Protein 2G6B (pdb70)

Radius of gyration: 14.69 Å; Cα contacts (8 Å, |Δi|>4): 335; chains: 1; bounding box: 36×33×40 Å

CATH classification: 3.40.50.300

B-factor: mean 24.65, std 8.51, range [2.0, 56.06]

Sequence (162 aa):
DFYDVAFKVMLVGDSGVGKTCLLVRFKDGAFLAGTFISTVGGIDFRRNKVLLDDVDGVKVKLQMWDTAGQAYYRDAHALLLLYDVTNKASFDNIQAWLTEIHEYAQHDVALMLLGNKVDSAHERVVKREDGEKLAKEYGLPFMETSAKTGLNVDLAFTAIAKELKR

Foldseek 3Di:
DDFDEEFEEEEEFAWPQQQPLLVCCQVVVAGDPDDRDFDDAKDWDWDWDQAPNGIYIYTYIYGGRPLVQQRGQEYEYEAEQQDVVRVVCRVVVVVVSCVRHPVNHAYAYEHEPPDDPHDGPHDVVNQVVVCVVVVHHYDYYYSHVGRCSNVRVNVNRNVSVD

Nearest PDB structures (foldseek):
  2g6b-assembly1_A  TM=1.006E+00  e=1.119E-34  Homo sapiens
  4ojk-assembly3_B  TM=9.437E-01  e=6.217E-18  Homo sapiens
  5euq-assembly1_B  TM=9.506E-01  e=1.789E-17  Homo sapiens
  5c4g-assembly1_B  TM=9.411E-01  e=1.682E-17  Homo sapiens
  4lwz-assembly2_C  TM=9.492E-01  e=3.774E-17  Homo sapiens

InterPro domains:
  IPR001806 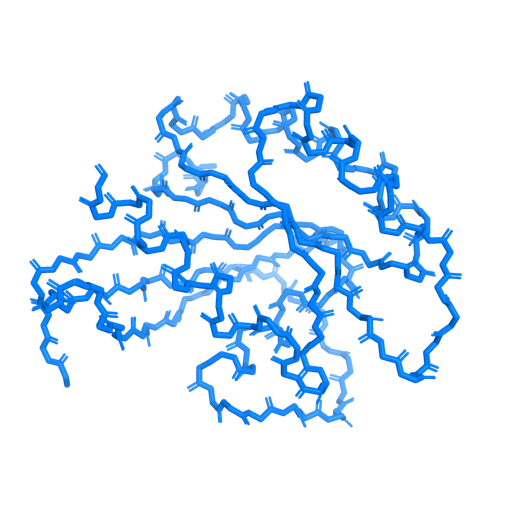Small GTPase [PF00071] (65-226)
  IPR001806 Small GTPase [PS51421] (58-256)
  IPR001806 Small GTPase [SM00174] (66-227)
  IPR005225 Small GTP-binding domain [TIGR00231] (64-220)
  IPR027417 P-lo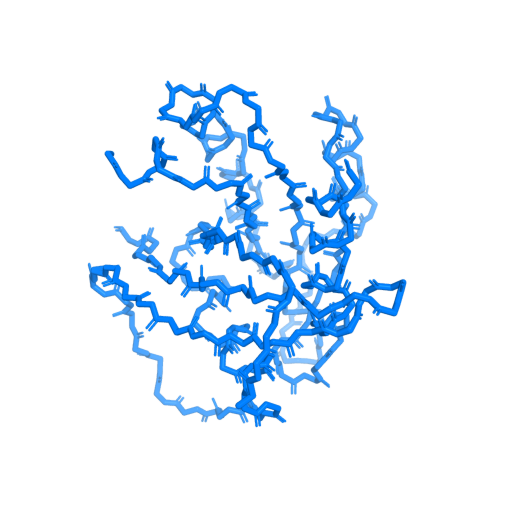op containing nucleoside triphosphate hydrolase [G3DSA:3.40.50.300] (55-233)
  IPR027417 P-loop containing nucleoside triphosphate hydrolase [SSF52540] (61-234)
  IPR050305 Small GTPase superfamily, Rab [PTHR47980] (58-233)

Organism: Homo sapiens (NCBI:txid9606)

Secondary structure (DSSP, 8-state):
---SEEEEEEEE-STTSSHHHHHHHHHHS-----------S-EEEEEEEEETTEEEEEEEEE------GGG-SEEEEEEETT-HHHHHTHHHHHHHHHHHS-TT-EEEEEEE--STTS---S-HHHHHHHHHHHT--EEE--TTT-TTHHHHHHHHHHHHH-

Solvent-accessible surface area: 8377 Å² total; per-residue (Å²): 157,193,99,100,49,42,30,77,0,6,0,2,0,26,40,30,2,15,12,52,47,0,0,39,45,2,80,90,52,50,67,73,87,62,114,148,127,37,28,143,39,91,72,101,60,55,53,30,26,76,3,82,63,38,90,0,35,0,29,0,56,6,12,34,20,170,120,33,26,42,95,2,76,0,0,0,3,0,0,9,2,31,66,132,56,2,32,80,59,0,103,66,41,2,76,67,1,113,115,130,12,96,188,125,22,8,20,5,0,0,0,3,57,32,33,120,52,106,80,79,83,6,132,105,50,65,0,77,139,28,3,179,117,65,68,21,59,28,40,12,0,0,5,98,86,21,70,44,2,85,107,0,0,33,33,2,0,75,83,30,76,169

GO terms:
  GO:0000139 Golgi membrane (C, IDA)
  GO:0005525 GTP binding (F, IMP)
  GO:0035272 exocrine system development (P, IMP)
  GO:0003925 G protein activity (F, IMP)
  GO:0043001 Golgi to plasma membrane protein transport (P, IMP)
  GO:0045055 regulated exocytosis (P, IMP)
  GO:0019002 GMP binding (F, IMP)
  GO:0005515 protein binding (F, IPI)
  GO:0030672 synaptic vesicle membrane (C, IDA)
  GO:0030672 synaptic vesicle membrane (C, IMP)
  GO:0140251 regulation protein catabolic process at presynapse (P, IDA)
  GO:0140251 regulation protein catabolic process at presynapse (P, IMP)
  GO:0030672 synaptic vesicle membrane (C, IEP)

Structure (mmCIF, N/CA/C/O backbone):
data_2G6B
#
_entry.id   2G6B
#
_cell.length_a   34.368
_cell.length_b   55.614
_cell.length_c   92.300
_cell.angle_alpha   90.00
_cell.angle_beta   90.00
_cell.angle_gamma   90.00
#
_symmetry.space_group_name_H-M   'P 21 21 21'
#
loop_
_entity.id
_entity.type
_entity.pdbx_description
1 polymer 'Ras-related protein Rab-26'
2 non-polymer 'MAGNESIUM ION'
3 non-polymer 'PHOSPHOAMINOPHOSPHONIC ACID-GUANYLATE ESTER'
4 non-polymer 'UNKNOWN ATOM OR ION'
5 water water
#
loop_
_atom_site.group_PDB
_atom_site.id
_atom_site.type_symbol
_atom_site.label_atom_id
_atom_site.label_alt_id
_atom_site.label_comp_id
_atom_site.label_asym_id
_atom_site.label_entity_id
_atom_site.label_seq_id
_atom_site.pdbx_PDB_ins_code
_atom_site.Cartn_x
_atom_site.Cartn_y
_atom_site.Cartn_z
_atom_site.occupancy
_atom_site.B_iso_or_equiv
_atom_site.auth_seq_id
_atom_site.auth_comp_id
_atom_site.auth_asym_id
_atom_site.auth_atom_id
_atom_site.pdbx_PDB_model_num
ATOM 1 N N . ASP A 1 5 ? 4.671 -0.493 -5.439 1.00 50.06 58 ASP A N 1
ATOM 2 C CA . ASP A 1 5 ? 3.388 -0.837 -4.725 1.00 51.03 58 ASP A CA 1
ATOM 3 C C . ASP A 1 5 ? 2.253 0.078 -5.154 1.00 47.24 58 ASP A C 1
ATOM 4 O O . ASP A 1 5 ? 2.333 1.293 -5.001 1.00 46.18 58 ASP A O 1
ATOM 9 N N . PHE A 1 6 ? 1.186 -0.506 -5.680 1.00 43.53 59 PHE A N 1
ATOM 10 C CA . PHE A 1 6 ? 0.025 0.272 -6.083 1.00 39.91 59 PHE A CA 1
ATOM 11 C C . PHE A 1 6 ? -0.954 0.417 -4.906 1.00 35.24 59 PHE A C 1
ATOM 12 O O . PHE A 1 6 ? -0.662 -0.060 -3.799 1.00 29.73 59 PHE A O 1
ATOM 20 N N . TYR A 1 7 ? -2.065 1.133 -5.119 1.00 27.83 60 TYR A N 1
ATOM 21 C CA . TYR A 1 7 ? -2.984 1.443 -4.035 1.00 24.21 60 TYR A CA 1
ATOM 22 C C . TYR A 1 7 ? -4.342 1.877 -4.524 1.00 21.98 60 TYR A C 1
ATOM 23 O O . TYR A 1 7 ? -4.487 2.315 -5.654 1.00 20.74 60 TYR A O 1
ATOM 32 N N . ASP A 1 8 ? -5.333 1.757 -3.645 1.00 22.22 61 ASP A N 1
ATOM 33 C CA . ASP A 1 8 ? -6.728 2.071 -3.959 1.00 22.43 61 ASP A CA 1
ATOM 34 C C . ASP A 1 8 ? -7.117 3.497 -3.608 1.00 22.20 61 ASP A C 1
ATOM 35 O O . ASP A 1 8 ? -7.980 4.108 -4.282 1.00 18.53 61 ASP A O 1
ATOM 40 N N . VAL A 1 9 ? -6.494 4.026 -2.555 1.00 19.66 62 VAL A N 1
ATOM 41 C CA . VAL A 1 9 ? -6.764 5.373 -2.123 1.00 17.38 62 VAL A CA 1
ATOM 42 C C . VAL A 1 9 ? -5.543 5.991 -1.418 1.00 18.74 62 VAL A C 1
ATOM 43 O O . VAL A 1 9 ? -4.730 5.291 -0.817 1.00 21.58 62 VAL A O 1
ATOM 47 N N . ALA A 1 10 ? -5.423 7.308 -1.513 1.00 18.25 63 ALA A N 1
ATOM 48 C CA . ALA A 1 10 ? -4.319 8.032 -0.889 1.00 20.38 63 ALA A CA 1
ATOM 49 C C . ALA A 1 10 ? -4.788 9.223 -0.027 1.00 18.92 63 ALA A C 1
ATOM 50 O O . ALA A 1 10 ? -5.765 9.902 -0.350 1.00 20.30 63 ALA A O 1
ATOM 52 N N . PHE A 1 11 ? -4.083 9.423 1.087 1.00 19.29 64 PHE A N 1
ATOM 53 C CA . PHE A 1 11 ? -4.311 10.517 2.009 1.00 18.30 64 PHE A CA 1
ATOM 54 C C . PHE A 1 11 ? -2.996 11.170 2.403 1.00 18.37 64 PHE A C 1
ATOM 55 O O . PHE A 1 11 ? -1.938 10.534 2.397 1.00 16.64 64 PHE A O 1
ATOM 63 N N . LYS A 1 12 ? -3.089 12.438 2.786 1.00 15.00 65 LYS A N 1
ATOM 64 C CA . LYS A 1 12 ? -1.966 13.220 3.256 1.00 18.14 65 LYS A CA 1
ATOM 65 C C . LYS A 1 12 ? -2.076 13.308 4.746 1.00 18.01 65 LYS A C 1
ATOM 66 O O . LYS A 1 12 ? -3.100 13.716 5.272 1.00 16.34 65 LYS A O 1
ATOM 72 N N . VAL A 1 13 ? -1.039 12.836 5.420 1.00 17.01 66 VAL A N 1
ATOM 73 C CA . VAL A 1 13 ? -0.965 12.873 6.860 1.00 16.35 66 VAL A CA 1
ATOM 74 C C . VAL A 1 13 ? 0.273 13.664 7.266 1.00 15.86 66 VAL A C 1
ATOM 75 O O . VAL A 1 13 ? 1.364 13.469 6.695 1.00 16.39 66 VAL A O 1
ATOM 79 N N . MET A 1 14 ? 0.098 14.582 8.226 1.00 19.70 67 MET A N 1
ATOM 80 C CA . MET A 1 14 ? 1.216 15.381 8.741 1.00 22.72 67 MET A CA 1
ATOM 81 C C . MET A 1 14 ? 1.456 15.152 10.198 1.00 18.91 67 MET A C 1
ATOM 82 O O . MET A 1 14 ? 0.502 15.046 10.980 1.00 19.30 67 MET A O 1
ATOM 87 N N . LEU A 1 15 ? 2.741 15.109 10.582 1.00 18.42 68 LEU A N 1
ATOM 88 C CA . LEU A 1 15 ? 3.119 15.027 11.997 1.00 15.93 68 LEU A CA 1
ATOM 89 C C . LEU A 1 15 ? 3.511 16.408 12.535 1.00 15.03 68 LEU A C 1
ATOM 90 O O . LEU A 1 15 ? 4.273 17.126 11.915 1.00 14.36 68 LEU A O 1
ATOM 95 N N . VAL A 1 16 ? 2.946 16.747 13.690 1.00 13.26 69 VAL A N 1
ATOM 96 C CA . VAL A 1 16 ? 3.181 18.002 14.383 1.00 13.54 69 VAL A CA 1
ATOM 97 C C . VAL A 1 16 ? 3.413 17.715 15.880 1.00 14.67 69 VAL A C 1
ATOM 98 O O . VAL A 1 16 ? 3.062 16.639 16.380 1.00 14.39 69 VAL A O 1
ATOM 102 N N . GLY A 1 17 ? 4.030 18.675 16.563 1.00 15.86 70 GLY A N 1
ATOM 103 C CA . GLY A 1 17 ? 4.370 18.559 17.964 1.00 15.22 70 GLY A CA 1
ATOM 104 C C . GLY A 1 17 ? 5.696 19.258 18.226 1.00 15.41 70 GLY A C 1
ATOM 105 O O . GLY A 1 17 ? 6.415 19.613 17.292 1.00 17.20 70 GLY A O 1
ATOM 106 N N . ASP A 1 18 ? 6.001 19.472 19.503 1.00 14.98 71 ASP A N 1
ATOM 107 C CA . ASP A 1 18 ? 7.219 20.186 19.929 1.00 16.62 71 ASP A CA 1
ATOM 108 C C . ASP A 1 18 ? 8.487 19.567 19.373 1.00 17.06 71 ASP A C 1
ATOM 109 O O . ASP A 1 18 ? 8.549 18.393 19.095 1.00 15.17 71 ASP A O 1
ATOM 114 N N . SER A 1 19 ? 9.513 20.375 19.243 1.00 19.19 72 SER A N 1
ATOM 115 C CA . SER A 1 19 ? 10.758 19.878 18.803 1.00 19.80 72 SER A CA 1
ATOM 116 C C . SER A 1 19 ? 11.252 18.868 19.808 1.00 18.49 72 SER A C 1
ATOM 117 O O . SER A 1 19 ? 11.188 19.094 20.992 1.00 16.62 72 SER A O 1
ATOM 120 N N . GLY A 1 20 ? 11.742 17.747 19.317 1.00 16.88 73 GLY A N 1
ATOM 121 C CA . GLY A 1 20 ? 12.311 16.739 20.163 1.00 19.18 73 GLY A CA 1
ATOM 122 C C . GLY A 1 20 ? 11.374 15.613 20.544 1.00 17.88 73 GLY A C 1
ATOM 123 O O . GLY A 1 20 ? 11.803 14.631 21.164 1.00 17.27 73 GLY A O 1
ATOM 124 N N . VAL A 1 21 ? 10.096 15.721 20.205 1.00 14.58 74 VAL A N 1
ATOM 125 C CA . VAL A 1 21 ? 9.158 14.702 20.690 1.00 15.95 74 VAL A CA 1
ATOM 126 C C . VAL A 1 21 ? 9.277 13.345 19.973 1.00 12.79 74 VAL A C 1
ATOM 127 O O . VAL A 1 21 ? 8.794 12.307 20.498 1.00 16.96 74 VAL A O 1
ATOM 131 N N . GLY A 1 22 ? 9.878 13.335 18.782 1.00 14.20 75 GLY A N 1
ATOM 132 C CA . GLY A 1 22 ? 10.062 12.092 18.043 1.00 12.97 75 GLY A CA 1
ATOM 133 C C . GLY A 1 22 ? 9.374 11.958 16.706 1.00 14.22 75 GLY A C 1
ATOM 134 O O . GLY A 1 22 ? 9.270 10.847 16.210 1.00 14.47 75 GLY A O 1
ATOM 135 N N . LYS A 1 23 ? 8.916 13.075 16.120 1.00 16.05 76 LYS A N 1
ATOM 136 C CA . LYS A 1 23 ? 8.207 13.076 14.795 1.00 15.79 76 LYS A CA 1
ATOM 137 C C . LYS A 1 23 ? 9.015 12.382 13.686 1.00 17.06 76 LYS A C 1
ATOM 138 O O . LYS A 1 23 ? 8.531 11.423 13.049 1.00 18.14 76 LYS A O 1
ATOM 144 N N . THR A 1 24 ? 10.252 12.826 13.484 1.00 16.00 77 THR A N 1
ATOM 145 C CA . THR A 1 24 ? 11.142 12.235 12.457 1.00 18.53 77 THR A CA 1
ATOM 146 C C . THR A 1 24 ? 11.423 10.736 12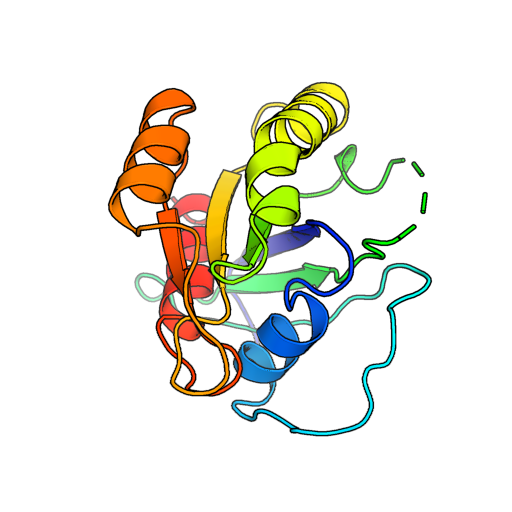.725 1.00 14.96 77 THR A C 1
ATOM 147 O O . THR A 1 24 ? 11.232 9.872 11.844 1.00 15.91 77 THR A O 1
ATOM 151 N N . CYS A 1 25 ? 11.806 10.419 13.941 1.00 15.69 78 CYS A N 1
ATOM 152 C CA . CYS A 1 25 ? 12.039 9.023 14.300 1.00 19.39 78 CYS A CA 1
ATOM 153 C C . CYS A 1 25 ? 10.817 8.138 14.175 1.00 15.98 78 CYS A C 1
ATOM 154 O O . CYS A 1 25 ? 10.943 6.977 13.790 1.00 13.30 78 CYS A O 1
ATOM 157 N N . LEU A 1 26 ? 9.635 8.667 14.527 1.00 17.30 79 LEU A N 1
ATOM 158 C CA . LEU A 1 26 ? 8.434 7.880 14.464 1.00 18.20 79 LEU A CA 1
ATOM 159 C C . LEU A 1 26 ? 8.159 7.466 12.993 1.00 21.20 79 LEU A C 1
ATOM 160 O O . LEU A 1 26 ? 7.742 6.329 12.706 1.00 16.13 79 LEU A O 1
ATOM 165 N N . LEU A 1 27 ? 8.358 8.424 12.098 1.00 20.46 80 LEU A N 1
ATOM 166 C CA . LEU A 1 27 ? 8.212 8.196 10.660 1.00 21.81 80 LEU A CA 1
ATOM 167 C C . LEU A 1 27 ? 9.259 7.234 10.131 1.00 19.37 80 LEU A C 1
ATOM 168 O O . LEU A 1 27 ? 8.951 6.362 9.296 1.00 22.18 80 LEU A O 1
ATOM 173 N N . VAL A 1 28 ? 10.499 7.387 10.587 1.00 20.50 81 VAL A N 1
ATOM 174 C CA . VAL A 1 28 ? 11.577 6.480 10.152 1.00 20.96 81 VAL A CA 1
ATOM 175 C C . VAL A 1 28 ? 11.240 5.055 10.596 1.00 20.46 81 VAL A C 1
ATOM 176 O O . VAL A 1 28 ? 11.375 4.123 9.826 1.00 20.29 81 VAL A O 1
ATOM 180 N N . ARG A 1 29 ? 10.744 4.906 11.828 1.00 19.67 82 ARG A N 1
ATOM 181 C CA . ARG A 1 29 ? 10.352 3.605 12.340 1.00 17.99 82 ARG A CA 1
ATOM 182 C C . ARG A 1 29 ? 9.237 2.955 11.546 1.00 21.07 82 ARG A C 1
ATOM 183 O O . ARG A 1 29 ? 9.310 1.765 11.265 1.00 17.26 82 ARG A O 1
ATOM 191 N N . PHE A 1 30 ? 8.184 3.717 11.234 1.00 20.05 83 PHE A N 1
ATOM 192 C CA . PHE A 1 30 ? 7.077 3.203 10.430 1.00 20.15 83 PHE A CA 1
ATOM 193 C C . PHE A 1 30 ? 7.527 2.840 9.003 1.00 21.01 83 PHE A C 1
ATOM 194 O O . PHE A 1 30 ? 7.220 1.758 8.495 1.00 19.63 83 PHE A O 1
ATOM 202 N N . LYS A 1 31 ? 8.263 3.736 8.378 1.00 20.01 84 LYS A N 1
ATOM 203 C CA . LYS A 1 31 ? 8.635 3.553 6.976 1.00 24.85 84 LYS A CA 1
ATOM 204 C C . LYS A 1 31 ? 9.713 2.476 6.785 1.00 25.85 84 LYS A C 1
ATOM 205 O O . LYS A 1 31 ? 9.602 1.635 5.882 1.00 22.34 84 LYS A O 1
ATOM 211 N N . ASP A 1 32 ? 10.734 2.518 7.637 1.00 23.48 85 ASP A N 1
ATOM 212 C CA . ASP A 1 32 ? 11.908 1.668 7.524 1.00 28.09 85 ASP A CA 1
ATOM 213 C C . ASP A 1 32 ? 11.990 0.571 8.578 1.00 25.92 85 ASP A C 1
ATOM 214 O O . ASP A 1 32 ? 12.862 -0.258 8.511 1.00 30.29 85 ASP A O 1
ATOM 219 N N . GLY A 1 33 ? 11.074 0.560 9.548 1.00 28.83 86 GLY A N 1
ATOM 220 C CA . GLY A 1 33 ? 11.054 -0.485 10.555 1.00 25.65 86 GLY A CA 1
ATOM 221 C C . GLY A 1 33 ? 12.293 -0.479 11.439 1.00 26.96 86 GLY A C 1
ATOM 222 O O . GLY A 1 33 ? 12.582 -1.453 12.095 1.00 32.16 86 GLY A O 1
ATOM 223 N N . ALA A 1 34 ? 13.024 0.628 11.458 1.00 28.60 87 ALA A N 1
ATOM 224 C CA . ALA A 1 34 ? 14.214 0.735 12.267 1.00 29.71 87 ALA A CA 1
ATOM 225 C C . ALA A 1 34 ? 14.207 2.016 13.114 1.00 29.07 87 ALA A C 1
ATOM 226 O O . ALA A 1 34 ? 13.550 3.014 12.785 1.00 24.29 87 ALA A O 1
ATOM 228 N N . PHE A 1 35 ? 14.936 1.943 14.214 1.00 26.32 88 PHE A N 1
ATOM 229 C CA . PHE A 1 35 ? 15.242 3.097 15.035 1.00 30.09 88 PHE A CA 1
ATOM 230 C C . PHE A 1 35 ? 16.730 3.271 14.978 1.00 35.16 88 PHE A C 1
ATOM 231 O O . PHE A 1 35 ? 17.491 2.389 15.419 1.00 38.32 88 PHE A O 1
ATOM 239 N N . LEU A 1 36 ? 17.157 4.389 14.422 1.00 38.36 89 LEU A N 1
ATOM 240 C CA . LEU A 1 36 ? 18.557 4.722 14.407 1.00 41.04 89 LEU A CA 1
ATOM 241 C C . LEU A 1 36 ? 18.787 5.611 15.618 1.00 41.50 89 LEU A C 1
ATOM 242 O O . LEU A 1 36 ? 18.238 6.734 15.710 1.00 42.06 89 LEU A O 1
ATOM 244 N N . ALA A 1 37 ? 19.544 5.089 16.576 1.00 39.58 90 ALA A N 1
ATOM 245 C CA . ALA A 1 37 ? 19.935 5.856 17.727 1.00 40.21 90 ALA A CA 1
ATOM 246 C C . ALA A 1 37 ? 21.116 6.757 17.279 1.00 40.70 90 ALA A C 1
ATOM 247 O O . ALA A 1 37 ? 22.235 6.622 17.756 1.00 43.24 90 ALA A O 1
ATOM 249 N N . GLY A 1 38 ? 20.847 7.660 16.341 1.00 37.98 91 GLY A N 1
ATOM 250 C CA . GLY A 1 38 ? 21.898 8.450 15.724 1.00 36.69 91 GLY A CA 1
ATOM 251 C C . GLY A 1 38 ? 21.970 9.853 16.265 1.00 34.66 91 GLY A C 1
ATOM 252 O O . GLY A 1 38 ? 21.705 10.095 17.439 1.00 38.80 91 GLY A O 1
ATOM 253 N N . THR A 1 39 ? 22.345 10.773 15.388 1.00 28.96 92 THR A N 1
ATOM 254 C CA . THR A 1 39 ? 22.431 12.176 15.692 1.00 27.58 92 THR A CA 1
ATOM 255 C C . THR A 1 39 ? 21.037 12.789 15.780 1.00 27.52 92 THR A C 1
ATOM 256 O O . THR A 1 39 ? 20.190 12.559 14.893 1.00 23.18 92 THR A O 1
ATOM 260 N N . PHE A 1 40 ? 20.787 13.558 16.832 1.00 26.42 93 PHE A N 1
ATOM 261 C CA . PHE A 1 40 ? 19.571 14.345 16.870 1.00 29.43 93 PHE A CA 1
ATOM 262 C C . PHE A 1 40 ? 19.691 15.459 15.850 1.00 25.89 93 PHE A C 1
ATOM 263 O O . PHE A 1 40 ? 20.444 16.393 16.040 1.00 27.45 93 PHE A O 1
ATOM 271 N N . ILE A 1 41 ? 18.962 15.321 14.757 1.00 25.99 94 ILE A N 1
ATOM 272 C CA . ILE A 1 41 ? 18.935 16.324 13.715 1.00 27.03 94 ILE A CA 1
ATOM 273 C C . ILE A 1 41 ? 17.535 16.949 13.635 1.00 25.18 94 ILE A C 1
ATOM 274 O O . ILE A 1 41 ? 16.593 16.336 13.093 1.00 25.74 94 ILE A O 1
ATOM 279 N N . SER A 1 42 ? 17.414 18.145 14.205 1.00 22.70 95 SER A N 1
ATOM 280 C CA . SER A 1 42 ? 16.194 18.939 14.148 1.00 24.88 95 SER A CA 1
ATOM 281 C C . SER A 1 42 ? 15.777 19.276 12.738 1.00 22.03 95 SER A C 1
ATOM 282 O O . SER A 1 42 ? 16.561 19.819 11.956 1.00 23.30 95 SER A O 1
ATOM 285 N N . THR A 1 43 ? 14.523 18.954 12.439 1.00 18.81 96 THR A N 1
ATOM 286 C CA . THR A 1 43 ? 13.909 19.148 11.122 1.00 19.99 96 THR A CA 1
ATOM 287 C C . THR A 1 43 ? 13.675 20.611 10.880 1.00 19.20 96 THR A C 1
ATOM 288 O O . THR A 1 43 ? 13.110 21.284 11.728 1.00 21.43 96 THR A O 1
ATOM 292 N N . VAL A 1 44 ? 14.137 21.106 9.730 1.00 21.69 97 VAL A N 1
ATOM 293 C CA . VAL A 1 44 ? 14.086 22.543 9.427 1.00 23.21 97 VAL A CA 1
ATOM 294 C C . VAL A 1 44 ? 12.830 22.956 8.643 1.00 24.12 97 VAL A C 1
ATOM 295 O O . VAL A 1 44 ? 12.236 23.989 8.930 1.00 28.09 97 VAL A O 1
ATOM 299 N N A GLY A 1 45 ? 12.471 22.140 7.662 0.50 23.54 98 GLY A N 1
ATOM 300 N N B GLY A 1 45 ? 12.387 22.139 7.696 0.50 23.84 98 GLY A N 1
ATOM 301 C CA A GLY A 1 45 ? 11.300 22.375 6.847 0.50 25.05 98 GLY A CA 1
ATOM 302 C CA B GLY A 1 45 ? 11.185 22.479 6.922 0.50 25.73 98 GLY A CA 1
ATOM 303 C C A GLY A 1 45 ? 10.559 21.070 6.672 0.50 23.44 98 GLY A C 1
ATOM 304 C C B GLY A 1 45 ? 10.097 21.424 7.020 0.50 24.43 98 GLY A C 1
ATOM 305 O O A GLY A 1 45 ? 11.001 20.016 7.173 0.50 23.44 98 GLY A O 1
ATOM 306 O O B GLY A 1 45 ? 9.732 20.979 8.118 0.50 27.18 98 GLY A O 1
ATOM 307 N N . ILE A 1 46 ? 9.501 21.105 5.886 1.00 21.53 99 ILE A N 1
ATOM 308 C CA . ILE A 1 46 ? 8.630 19.980 5.789 1.00 23.04 99 ILE A CA 1
ATOM 309 C C . ILE A 1 46 ? 9.187 19.135 4.644 1.00 20.98 99 ILE A C 1
ATOM 310 O O . ILE A 1 46 ? 9.943 19.617 3.802 1.00 18.16 99 ILE A O 1
ATOM 315 N N . ASP A 1 47 ? 8.885 17.856 4.673 1.00 22.24 100 ASP A N 1
ATOM 316 C CA . ASP A 1 47 ? 9.315 16.958 3.605 1.00 20.80 100 ASP A CA 1
ATOM 317 C C . ASP A 1 47 ? 8.387 15.759 3.670 1.00 20.01 100 ASP A C 1
ATOM 318 O O . ASP A 1 47 ? 7.771 15.518 4.704 1.00 20.00 100 ASP A O 1
ATOM 323 N N . PHE A 1 48 ? 8.231 15.038 2.575 1.00 21.74 101 PHE A N 1
ATOM 324 C CA . PHE A 1 48 ? 7.313 13.899 2.594 1.00 22.98 101 PHE A CA 1
ATOM 325 C C . PHE A 1 48 ? 7.931 12.599 2.189 1.00 21.87 101 PHE A C 1
ATOM 326 O O . PHE A 1 48 ? 9.031 12.548 1.557 1.00 20.24 101 PHE A O 1
ATOM 334 N N . ARG A 1 49 ? 7.260 11.539 2.635 1.00 19.62 102 ARG A N 1
ATOM 335 C CA A ARG A 1 49 ? 7.594 10.154 2.309 0.50 22.41 102 ARG A CA 1
ATOM 336 C CA B ARG A 1 49 ? 7.561 10.186 2.156 0.50 19.94 102 ARG A CA 1
ATOM 337 C C . ARG A 1 49 ? 6.286 9.324 2.211 1.00 19.58 102 ARG A C 1
ATOM 338 O O . ARG A 1 49 ? 5.360 9.560 2.982 1.00 16.22 102 ARG A O 1
ATOM 353 N N . ASN A 1 50 ? 6.235 8.367 1.304 1.00 20.12 103 ASN A N 1
ATOM 354 C CA . ASN A 1 50 ? 5.051 7.556 1.042 1.00 23.56 103 ASN A CA 1
ATOM 355 C C . ASN A 1 50 ? 5.134 6.150 1.619 1.00 23.43 103 ASN A C 1
ATOM 356 O O . ASN A 1 50 ? 6.200 5.504 1.583 1.00 24.41 103 ASN A O 1
ATOM 361 N N . LYS A 1 51 ? 4.012 5.663 2.125 1.00 24.09 104 LYS A N 1
ATOM 362 C CA . LYS A 1 51 ? 3.905 4.249 2.453 1.00 23.86 104 LYS A CA 1
ATOM 363 C C . LYS A 1 51 ? 2.492 3.721 2.221 1.00 21.92 104 LYS A C 1
ATOM 364 O O . LYS A 1 51 ? 1.495 4.397 2.523 1.00 21.38 104 LYS A O 1
ATOM 370 N N . VAL A 1 52 ? 2.431 2.501 1.683 1.00 21.01 105 VAL A N 1
ATOM 371 C CA . VAL A 1 52 ? 1.178 1.799 1.377 1.00 19.98 105 VAL A CA 1
ATOM 372 C C . VAL A 1 52 ? 0.853 0.762 2.475 1.00 24.10 105 VAL A C 1
ATOM 373 O O . VAL A 1 52 ? 1.705 -0.072 2.818 1.00 23.33 105 VAL A O 1
ATOM 377 N N . LEU A 1 53 ? -0.389 0.820 2.984 1.00 24.78 106 LEU A N 1
ATOM 378 C CA A LEU A 1 53 ? -0.871 -0.074 4.044 0.50 26.07 106 LEU A CA 1
ATOM 379 C CA B LEU A 1 53 ? -0.877 -0.048 4.062 0.50 25.01 106 LEU A CA 1
ATOM 380 C C . LEU A 1 53 ? -2.128 -0.823 3.627 1.00 25.91 106 LEU A C 1
ATOM 381 O O . LEU A 1 53 ? -2.925 -0.314 2.831 1.00 22.50 106 LEU A O 1
ATOM 390 N N . ASP A 1 54 ? -2.327 -2.030 4.172 1.00 27.49 107 ASP A N 1
ATOM 391 C CA A ASP A 1 54 ? -3.612 -2.705 3.936 0.50 28.60 107 ASP A CA 1
ATOM 392 C CA B ASP A 1 54 ? -3.556 -2.807 3.984 0.50 29.72 107 ASP A CA 1
ATOM 393 C C . ASP A 1 54 ? -4.592 -2.386 5.039 1.00 30.83 107 ASP A C 1
ATOM 394 O O . ASP A 1 54 ? -4.298 -2.486 6.216 1.00 31.81 107 ASP A O 1
ATOM 403 N N . VAL A 1 55 ? -5.778 -1.958 4.623 1.00 32.36 108 VAL A N 1
ATOM 404 C CA . VAL A 1 55 ? -6.867 -1.630 5.547 1.00 35.21 108 VAL A CA 1
ATOM 405 C C . VAL A 1 55 ? -8.163 -2.228 4.981 1.00 36.27 108 VAL A C 1
ATOM 406 O O . VAL A 1 55 ? -8.666 -1.746 3.968 1.00 37.00 108 VAL A O 1
ATOM 410 N N . ASP A 1 56 ? -8.707 -3.266 5.631 1.00 38.97 109 ASP A N 1
ATOM 411 C CA . ASP A 1 56 ? -9.970 -3.907 5.169 1.00 39.15 109 ASP A CA 1
ATOM 412 C C . ASP A 1 56 ? -9.870 -4.407 3.730 1.00 37.31 109 ASP A C 1
ATOM 413 O O . ASP A 1 56 ? -10.825 -4.292 2.954 1.00 40.01 109 ASP A O 1
ATOM 418 N N . GLY A 1 57 ? -8.716 -4.941 3.362 1.00 37.99 110 GLY A N 1
ATOM 419 C CA . GLY A 1 57 ? -8.496 -5.397 1.988 1.00 36.89 110 GLY A CA 1
ATOM 420 C C . GLY A 1 57 ? -8.316 -4.266 0.980 1.00 33.80 110 GLY A C 1
ATOM 421 O O . GLY A 1 57 ? -8.281 -4.500 -0.225 1.00 33.80 110 GLY A O 1
ATOM 422 N N . VAL A 1 58 ? -8.207 -3.031 1.464 1.00 31.56 111 VAL A N 1
ATOM 423 C CA . VAL A 1 58 ? -7.957 -1.901 0.578 1.00 30.37 111 VAL A CA 1
ATOM 424 C C . VAL A 1 58 ? -6.527 -1.444 0.830 1.00 27.67 111 VAL A C 1
ATOM 425 O O . VAL A 1 58 ? -6.036 -1.524 1.931 1.00 30.06 111 VAL A O 1
ATOM 429 N N . LYS A 1 59 ? -5.853 -1.027 -0.220 1.00 24.42 112 LYS A N 1
ATOM 430 C CA . LYS A 1 59 ? -4.515 -0.536 -0.107 1.00 24.86 112 LYS A CA 1
ATOM 431 C C . LYS A 1 59 ? -4.593 1.002 -0.028 1.00 23.87 112 LYS A C 1
ATOM 432 O O . LYS A 1 59 ? -5.150 1.667 -0.915 1.00 19.04 112 LYS A O 1
ATOM 438 N N . VAL A 1 60 ? -4.056 1.535 1.057 1.00 21.02 113 VAL A N 1
ATOM 439 C CA . VAL A 1 60 ? -4.107 2.951 1.343 1.00 19.54 113 VAL A CA 1
ATOM 440 C C . VAL A 1 60 ? -2.698 3.516 1.299 1.00 20.01 113 VAL A C 1
ATOM 441 O O . VAL A 1 60 ? -1.788 3.047 2.016 1.00 20.02 113 VAL A O 1
ATOM 445 N N . LYS A 1 61 ? -2.484 4.495 0.434 1.00 17.06 114 LYS A N 1
ATOM 446 C CA . LYS A 1 61 ? -1.215 5.182 0.466 1.00 20.55 114 LYS A CA 1
ATOM 447 C C . LYS A 1 61 ? -1.317 6.333 1.444 1.00 16.90 114 LYS A C 1
ATOM 448 O O . LYS A 1 61 ? -2.276 7.132 1.405 1.00 19.23 114 LYS A O 1
ATOM 454 N N . LEU A 1 62 ? -0.327 6.424 2.310 1.00 13.85 115 LEU A N 1
ATOM 455 C CA . LEU A 1 62 ? -0.147 7.579 3.148 1.00 17.02 115 LEU A CA 1
ATOM 456 C C . LEU A 1 62 ? 1.033 8.400 2.598 1.00 16.48 115 LEU A C 1
ATOM 457 O O . LEU A 1 62 ? 2.152 7.863 2.421 1.00 18.84 115 LEU A O 1
ATOM 462 N N . GLN A 1 63 ? 0.756 9.647 2.222 1.00 13.95 116 GLN A N 1
ATOM 463 C CA . GLN A 1 63 ? 1.812 10.636 1.909 1.00 17.38 116 GLN A CA 1
ATOM 464 C C . GLN A 1 63 ? 2.077 11.349 3.213 1.00 16.51 116 GLN A C 1
ATOM 465 O O . GLN A 1 63 ? 1.285 12.195 3.641 1.00 15.98 116 GLN A O 1
ATOM 471 N N . MET A 1 64 ? 3.167 10.979 3.875 1.00 17.60 117 MET A N 1
ATOM 472 C CA . MET A 1 64 ? 3.445 11.451 5.252 1.00 16.77 117 MET A CA 1
ATOM 473 C C . MET A 1 64 ? 4.414 12.597 5.299 1.00 16.54 117 MET A C 1
ATOM 474 O O . MET A 1 64 ? 5.536 12.489 4.789 1.00 15.00 117 MET A O 1
ATOM 479 N N . TRP A 1 65 ? 3.978 13.687 5.931 1.00 15.67 118 TRP A N 1
ATOM 480 C CA . TRP A 1 65 ? 4.762 14.907 6.048 1.00 15.18 118 TRP A CA 1
ATOM 481 C C . TRP A 1 65 ? 5.346 15.096 7.441 1.00 18.10 118 TRP A C 1
ATOM 482 O O . TRP A 1 65 ? 4.618 15.118 8.422 1.00 16.29 118 TRP A O 1
ATOM 493 N N . ASP A 1 66 ? 6.669 15.230 7.492 1.00 14.92 119 ASP A N 1
ATOM 494 C CA . ASP A 1 66 ? 7.394 15.617 8.684 1.00 17.43 119 ASP A CA 1
ATOM 495 C C . ASP A 1 66 ? 7.417 17.137 8.716 1.00 18.50 119 ASP A C 1
ATOM 496 O O . ASP A 1 66 ? 7.335 17.770 7.702 1.00 16.43 119 ASP A O 1
ATOM 501 N N . THR A 1 67 ? 7.543 17.705 9.897 1.00 19.79 120 THR A N 1
ATOM 502 C CA . THR A 1 67 ? 7.500 19.144 10.056 1.00 17.06 120 THR A CA 1
ATOM 503 C C . THR A 1 67 ? 8.477 19.561 11.151 1.00 17.10 120 THR A C 1
ATOM 504 O O . THR A 1 67 ? 8.869 18.766 11.985 1.00 22.49 120 THR A O 1
ATOM 508 N N . ALA A 1 68 ? 8.824 20.838 11.149 1.00 19.95 121 ALA A N 1
ATOM 509 C CA . ALA A 1 68 ? 9.698 21.408 12.135 1.00 21.37 121 ALA A CA 1
ATOM 510 C C . ALA A 1 68 ? 8.922 21.670 13.437 1.00 23.51 121 ALA A C 1
ATOM 511 O O . ALA A 1 68 ? 7.861 22.274 13.408 1.00 23.73 121 ALA A O 1
ATOM 513 N N . GLY A 1 69 ? 9.450 21.206 14.579 1.00 25.08 122 GLY A N 1
ATOM 514 C CA . GLY A 1 69 ? 8.824 21.517 15.882 1.00 22.95 122 GLY A CA 1
ATOM 515 C C . GLY A 1 69 ? 9.318 22.812 16.512 1.00 26.20 122 GLY A C 1
ATOM 516 O O . GLY A 1 69 ? 8.653 23.370 17.384 1.00 27.55 122 GLY A O 1
ATOM 517 N N . GLN A 1 70 ? 10.501 23.279 16.095 1.00 27.39 123 GLN A N 1
ATOM 518 C CA . GLN A 1 70 ? 11.097 24.524 16.645 1.00 29.41 123 GLN A CA 1
ATOM 519 C C . GLN A 1 70 ? 10.415 25.778 16.078 1.00 24.87 123 GLN A C 1
ATOM 520 O O . GLN A 1 70 ? 10.209 25.864 14.849 1.00 23.31 123 GLN A O 1
ATOM 526 N N . ALA A 1 79 ? -0.313 26.999 6.025 1.00 55.86 132 ALA A N 1
ATOM 527 C CA . ALA A 1 79 ? -0.751 26.746 4.647 1.00 53.93 132 ALA A CA 1
ATOM 528 C C . ALA A 1 79 ? -0.557 25.285 4.238 1.00 53.74 132 ALA A C 1
ATOM 529 O O . ALA A 1 79 ? -1.129 24.842 3.243 1.00 53.83 132 ALA A O 1
ATOM 531 N N . TYR A 1 80 ? 0.260 24.543 4.990 1.00 51.25 133 TYR A N 1
ATOM 532 C CA . TYR A 1 80 ? 0.369 23.089 4.802 1.00 47.67 133 TYR A CA 1
ATOM 533 C C . TYR A 1 80 ? -0.873 22.426 5.402 1.00 45.02 133 TYR A C 1
ATOM 534 O O . TYR A 1 80 ? -1.520 21.569 4.779 1.00 43.94 133 TYR A O 1
ATOM 536 N N . TYR A 1 81 ? -1.211 22.847 6.611 1.00 41.59 134 TYR A N 1
ATOM 537 C CA . TYR A 1 81 ? -2.384 22.332 7.316 1.00 40.46 134 TYR A CA 1
ATOM 538 C C . TYR A 1 81 ? -3.624 22.203 6.415 1.00 39.62 134 TYR A C 1
ATOM 539 O O . TYR A 1 81 ? -4.293 21.154 6.416 1.00 38.49 134 TYR A O 1
ATOM 548 N N . ARG A 1 82 ? -3.925 23.272 5.665 1.00 37.30 135 ARG A N 1
ATOM 549 C CA . ARG A 1 82 ? -5.127 23.358 4.815 1.00 37.71 135 ARG A CA 1
ATOM 550 C C . ARG A 1 82 ? -5.222 22.265 3.735 1.00 35.90 135 ARG A C 1
ATOM 551 O O . ARG A 1 82 ? -6.287 22.037 3.197 1.00 38.41 135 ARG A O 1
ATOM 553 N N . ASP A 1 83 ? -4.108 21.596 3.446 1.00 33.40 136 ASP A N 1
ATOM 554 C CA . ASP A 1 83 ? -4.059 20.513 2.448 1.00 30.82 136 ASP A CA 1
ATOM 555 C C . ASP A 1 83 ? -4.186 19.059 3.036 1.00 28.10 136 ASP A C 1
ATOM 556 O O . ASP A 1 83 ? -4.614 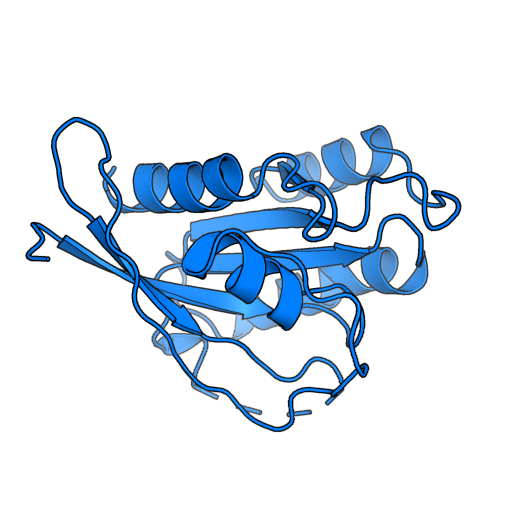18.114 2.330 1.00 27.16 136 ASP A O 1
ATOM 561 N N . ALA A 1 84 ? -3.830 18.905 4.314 1.00 22.29 137 ALA A N 1
ATOM 562 C CA . ALA A 1 84 ? -3.806 17.601 4.997 1.00 18.95 137 ALA A CA 1
ATOM 563 C C . ALA A 1 84 ? -5.179 16.987 5.146 1.00 16.15 137 ALA A C 1
ATOM 564 O O . ALA A 1 84 ? -6.170 17.682 5.326 1.00 17.80 137 ALA A O 1
ATOM 566 N N . HIS A 1 85 ? -5.208 15.669 5.115 1.00 16.14 138 HIS A N 1
ATOM 567 C CA . HIS A 1 85 ? -6.405 14.877 5.470 1.00 16.94 138 HIS A CA 1
ATOM 568 C C . HIS A 1 85 ? -6.408 14.454 6.938 1.00 16.57 138 HIS A C 1
ATOM 569 O O . HIS A 1 85 ? -7.476 14.274 7.536 1.00 12.91 138 HIS A O 1
ATOM 576 N N . ALA A 1 86 ? -5.206 14.312 7.510 1.00 16.80 139 ALA A N 1
ATOM 577 C CA . ALA A 1 86 ? -5.026 13.936 8.904 1.00 16.44 139 ALA A CA 1
ATOM 578 C C . ALA A 1 86 ? -3.760 14.528 9.498 1.00 16.59 139 ALA A C 1
ATOM 579 O O . ALA A 1 86 ? -2.780 14.815 8.788 1.00 16.72 139 ALA A O 1
ATOM 581 N N . LEU A 1 87 ? -3.801 14.725 10.807 1.00 18.80 140 LEU A N 1
ATOM 582 C CA . LEU A 1 87 ? -2.641 15.157 11.574 1.00 18.44 140 LEU A CA 1
ATOM 583 C C . LEU A 1 87 ? -2.435 14.255 12.784 1.00 18.82 140 LEU A C 1
ATOM 584 O O . LEU A 1 87 ? -3.378 13.969 13.532 1.00 18.89 140 LEU A O 1
ATOM 589 N N . LEU A 1 88 ? -1.194 13.782 12.945 1.00 15.94 141 LEU A N 1
ATOM 590 C CA . LEU A 1 88 ? -0.766 13.098 14.153 1.00 16.53 141 LEU A CA 1
ATOM 591 C C . LEU A 1 88 ? -0.091 14.111 15.043 1.00 19.12 141 LEU A C 1
ATOM 592 O O . LEU A 1 88 ? 0.910 14.752 14.639 1.00 13.65 141 LEU A O 1
ATOM 597 N N . LEU A 1 89 ? -0.614 14.256 16.259 1.00 15.59 142 LEU A N 1
ATOM 598 C CA . LEU A 1 89 ? -0.008 15.174 17.220 1.00 20.88 142 LEU A CA 1
ATOM 599 C C . LEU A 1 89 ? 0.753 14.358 18.260 1.00 15.87 142 LEU A C 1
ATOM 600 O O . LEU A 1 89 ? 0.207 13.451 18.849 1.00 18.50 142 LEU A O 1
ATOM 605 N N . LEU A 1 90 ? 2.051 14.638 18.398 1.00 17.62 143 LEU A N 1
ATOM 606 C CA . LEU A 1 90 ? 2.901 13.962 19.373 1.00 12.75 143 LEU A CA 1
ATOM 607 C C . LEU A 1 90 ? 3.349 14.863 20.535 1.00 16.69 143 LEU A C 1
ATOM 608 O O . LEU A 1 90 ? 3.607 16.049 20.360 1.00 20.61 143 LEU A O 1
ATOM 613 N N . TYR A 1 91 ? 3.393 14.283 21.720 1.00 18.38 144 TYR A N 1
ATOM 614 C CA . TYR A 1 91 ? 4.157 14.839 22.814 1.00 19.67 144 TYR A CA 1
ATOM 615 C C . TYR A 1 91 ? 5.079 13.702 23.250 1.00 21.07 144 TYR A C 1
ATOM 616 O O . TYR A 1 91 ? 4.993 12.555 22.770 1.00 17.45 144 TYR A O 1
ATOM 625 N N . ASP A 1 92 ? 5.941 14.036 24.173 1.00 18.05 145 ASP A N 1
ATOM 626 C CA . ASP A 1 92 ? 6.918 13.148 24.684 1.00 18.67 145 ASP A CA 1
ATOM 627 C C . ASP A 1 92 ? 6.553 12.904 26.175 1.00 15.63 145 ASP A C 1
ATOM 628 O O . ASP A 1 92 ? 6.451 13.859 26.950 1.00 15.35 145 ASP A O 1
ATOM 633 N N . VAL A 1 93 ? 6.316 11.632 26.547 1.00 17.23 146 VAL A N 1
ATOM 634 C CA . VAL A 1 93 ? 5.834 11.273 27.911 1.00 17.45 146 VAL A CA 1
ATOM 635 C C . VAL A 1 93 ? 6.878 11.641 28.994 1.00 19.18 146 VAL A C 1
ATOM 636 O O . VAL A 1 93 ? 6.541 11.754 30.179 1.00 17.26 146 VAL A O 1
ATOM 640 N N . THR A 1 94 ? 8.104 11.867 28.559 1.00 21.37 147 THR A N 1
ATOM 641 C CA . THR A 1 94 ? 9.223 12.264 29.443 1.00 23.46 147 THR A CA 1
ATO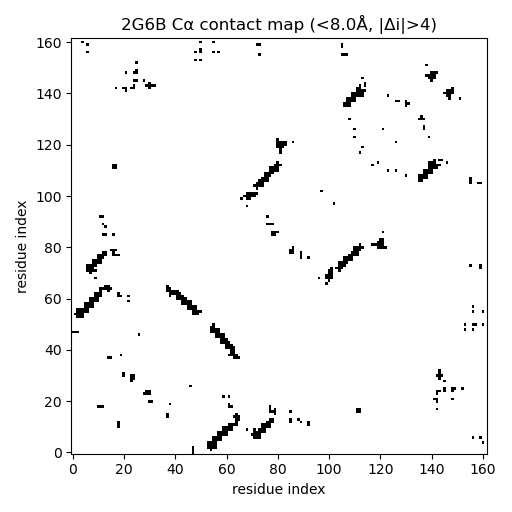M 642 C C . THR A 1 94 ? 9.478 13.792 29.484 1.00 22.64 147 THR A C 1
ATOM 643 O O . THR A 1 94 ? 10.341 14.259 30.222 1.00 19.76 147 THR A O 1
ATOM 647 N N . ASN A 1 95 ? 8.717 14.543 28.701 1.00 20.01 148 ASN A N 1
ATOM 648 C CA . ASN A 1 95 ? 8.809 16.023 28.661 1.00 20.99 148 ASN A CA 1
ATOM 649 C C . ASN A 1 95 ? 7.420 16.596 28.964 1.00 20.73 148 ASN A C 1
ATOM 650 O O . ASN A 1 95 ? 6.529 16.581 28.105 1.00 19.90 148 ASN A O 1
ATOM 655 N N . LYS A 1 96 ? 7.230 17.095 30.182 1.00 20.36 149 LYS A N 1
ATOM 656 C CA . LYS A 1 96 ? 5.922 17.643 30.572 1.00 21.92 149 LYS A CA 1
ATOM 657 C C . LYS A 1 96 ? 5.526 18.854 29.733 1.00 17.31 149 LYS A C 1
ATOM 658 O O . LYS A 1 96 ? 4.354 19.024 29.430 1.00 19.22 149 LYS A O 1
ATOM 664 N N . ALA A 1 97 ? 6.497 19.672 29.336 1.00 17.76 150 ALA A N 1
ATOM 665 C CA . ALA A 1 97 ? 6.205 20.862 28.519 1.00 18.45 150 ALA A CA 1
ATOM 666 C C . ALA A 1 97 ? 5.588 20.488 27.155 1.00 18.62 150 ALA A C 1
ATOM 667 O O . ALA A 1 97 ? 4.687 21.168 26.693 1.00 16.24 150 ALA A O 1
ATOM 669 N N . SER A 1 98 ? 6.052 19.381 26.544 1.00 19.50 151 SER A N 1
ATOM 670 C CA . SER A 1 98 ? 5.516 18.920 25.247 1.00 19.26 151 SER A CA 1
ATOM 671 C C . SER A 1 98 ? 4.013 18.548 25.345 1.00 18.11 151 SER A C 1
ATOM 672 O O . SER A 1 98 ? 3.265 18.830 24.452 1.00 14.17 151 SER A O 1
ATOM 675 N N . PHE A 1 99 ? 3.620 17.952 26.476 1.00 16.84 152 PHE A N 1
ATOM 676 C CA . PHE A 1 99 ? 2.242 17.609 26.787 1.00 18.00 152 PHE A CA 1
ATOM 677 C C . PHE A 1 99 ? 1.412 18.861 27.118 1.00 16.59 152 PHE A C 1
ATOM 678 O O . PHE A 1 99 ? 0.256 18.966 26.693 1.00 14.27 152 PHE A O 1
ATOM 686 N N . ASP A 1 100 ? 2.013 19.796 27.862 1.00 18.45 153 ASP A N 1
ATOM 687 C CA . ASP A 1 100 ? 1.350 21.056 28.222 1.00 20.30 153 ASP A CA 1
ATOM 688 C C . ASP A 1 100 ? 1.068 21.862 26.972 1.00 17.33 153 ASP A C 1
ATOM 689 O O . ASP A 1 100 ? 0.117 22.586 26.924 1.00 16.86 153 ASP A O 1
ATOM 694 N N . ASN A 1 101 ? 1.895 21.701 25.941 1.00 18.83 154 ASN A N 1
ATOM 695 C CA . ASN A 1 101 ? 1.750 22.484 24.706 1.00 17.92 154 ASN A CA 1
ATOM 696 C C . ASN A 1 101 ? 0.738 21.921 23.708 1.00 16.65 154 ASN A C 1
ATOM 697 O O . ASN A 1 101 ? 0.525 22.529 22.649 1.00 18.90 154 ASN A O 1
ATOM 702 N N . ILE A 1 102 ? 0.166 20.749 24.019 1.00 17.56 155 ILE A N 1
ATOM 703 C CA . ILE A 1 102 ? -0.748 20.027 23.101 1.00 17.70 155 ILE A CA 1
ATOM 704 C C . ILE A 1 102 ? -1.962 20.888 22.716 1.00 16.83 155 ILE A C 1
ATOM 705 O O . ILE A 1 102 ? -2.246 21.005 21.559 1.00 19.23 155 ILE A O 1
ATOM 710 N N . GLN A 1 103 ? -2.638 21.515 23.694 1.00 18.98 156 GLN A N 1
ATOM 711 C CA . GLN A 1 103 ? -3.821 22.372 23.414 1.00 21.90 156 GLN A CA 1
ATOM 712 C C . GLN A 1 103 ? -3.499 23.493 22.419 1.00 21.22 156 GLN A C 1
ATOM 713 O O . GLN A 1 103 ? -4.310 23.824 21.544 1.00 25.26 156 GLN A O 1
ATOM 719 N N . ALA A 1 104 ? -2.305 24.060 22.532 1.00 23.11 157 ALA A N 1
ATOM 720 C CA . ALA A 1 104 ? -1.851 25.120 21.591 1.00 17.79 157 ALA A CA 1
ATOM 721 C C . ALA A 1 104 ? -1.713 24.561 20.177 1.00 17.26 157 ALA A C 1
ATOM 722 O O . ALA A 1 104 ? -2.127 25.194 19.210 1.00 18.27 157 ALA A O 1
ATOM 724 N N . TRP A 1 105 ? -1.139 23.370 20.058 1.00 18.13 158 TRP A N 1
ATOM 725 C CA . TRP A 1 105 ? -1.038 22.709 18.767 1.00 20.60 158 TRP A CA 1
ATOM 726 C C . TRP A 1 105 ? -2.443 22.453 18.214 1.00 22.47 158 TRP A C 1
ATOM 727 O O . TRP A 1 105 ? -2.683 22.645 17.030 1.00 21.35 158 TRP A O 1
ATOM 738 N N . LEU A 1 106 ? -3.366 22.038 19.090 1.00 24.62 159 LEU A N 1
ATOM 739 C CA . LEU A 1 106 ? -4.752 21.742 18.692 1.00 22.92 159 LEU A CA 1
ATOM 740 C C . LEU A 1 106 ? -5.492 22.968 18.204 1.00 21.28 159 LEU A C 1
ATOM 741 O O . LEU A 1 106 ? -6.159 22.912 17.189 1.00 17.40 159 LEU A O 1
ATOM 746 N N . THR A 1 107 ? -5.323 24.078 18.924 1.00 22.83 160 THR A N 1
ATOM 747 C CA . THR A 1 107 ? -5.867 25.368 18.546 1.00 20.53 160 THR A CA 1
ATOM 748 C C . THR A 1 107 ? -5.346 25.757 17.159 1.00 20.77 160 THR A C 1
ATOM 749 O O . THR A 1 107 ? -6.112 26.151 16.289 1.00 15.20 160 THR A O 1
ATOM 753 N N . GLU A 1 108 ? -4.045 25.594 16.938 1.00 22.05 161 GLU A N 1
ATOM 754 C CA . GLU A 1 108 ? -3.464 25.895 15.632 1.00 22.99 161 GLU A CA 1
ATOM 755 C C . GLU A 1 108 ? -4.109 25.041 14.511 1.00 23.22 161 GLU A C 1
ATOM 756 O O . GLU A 1 108 ? -4.549 25.564 13.502 1.00 21.25 161 GLU A O 1
ATOM 762 N N . ILE A 1 109 ? -4.161 23.731 14.721 1.00 22.95 162 ILE A N 1
ATOM 763 C CA . ILE A 1 109 ? -4.752 22.818 13.751 1.00 24.43 162 ILE A CA 1
ATOM 764 C C . ILE A 1 109 ? -6.228 23.218 13.463 1.00 24.62 162 ILE A C 1
ATOM 765 O O . ILE A 1 109 ? -6.623 23.404 12.312 1.00 23.56 162 ILE A O 1
ATOM 770 N N . HIS A 1 110 ? -7.010 23.366 14.524 1.00 24.60 163 HIS A N 1
ATOM 771 C CA . HIS A 1 110 ? -8.390 23.815 14.410 1.00 26.73 163 HIS A CA 1
ATOM 772 C C . HIS A 1 110 ? -8.490 25.134 13.664 1.00 25.11 163 HIS A C 1
ATOM 773 O O . HIS A 1 110 ? -9.415 25.351 12.905 1.00 21.43 163 HIS A O 1
ATOM 780 N N . GLU A 1 111 ? -7.539 26.019 13.858 1.00 26.52 164 GLU A N 1
ATOM 781 C CA . GLU A 1 111 ? -7.607 27.297 13.174 1.00 23.78 164 GLU A CA 1
ATOM 782 C C . GLU A 1 111 ? -7.237 27.208 11.679 1.00 24.96 164 GLU A C 1
ATOM 783 O O . GLU A 1 111 ? -7.890 27.835 10.842 1.00 25.30 164 GLU A O 1
ATOM 789 N N . TYR A 1 112 ? -6.226 26.415 11.341 1.00 25.19 165 TYR A N 1
ATOM 790 C CA . TYR A 1 112 ? -5.642 26.462 9.990 1.00 27.75 165 TYR A CA 1
ATOM 791 C C . TYR A 1 112 ? -5.876 25.242 9.067 1.00 27.22 165 TYR A C 1
ATOM 792 O O . TYR A 1 112 ? -5.718 25.344 7.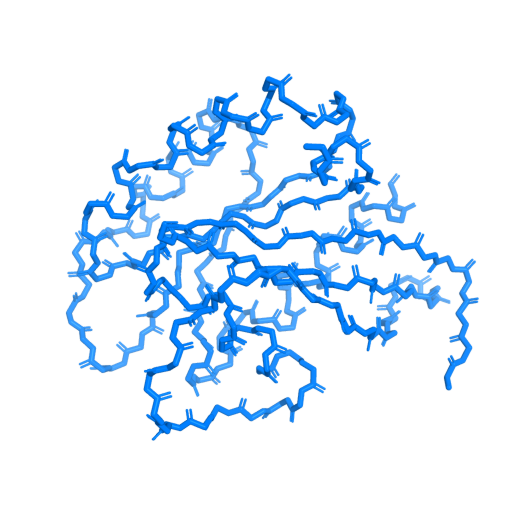844 1.00 30.86 165 TYR A O 1
ATOM 801 N N . ALA A 1 113 ? -6.272 24.108 9.629 1.00 28.27 166 ALA A N 1
ATOM 802 C CA . ALA A 1 113 ? -6.453 22.904 8.837 1.00 27.74 166 ALA A CA 1
ATOM 803 C C . ALA A 1 113 ? -7.914 22.777 8.407 1.00 30.12 166 ALA A C 1
ATOM 804 O O . ALA A 1 113 ? -8.795 23.419 8.995 1.00 30.78 166 ALA A O 1
ATOM 806 N N . GLN A 1 114 ? -8.174 21.978 7.363 1.00 31.45 167 GLN A N 1
ATOM 807 C CA . GLN A 1 114 ? -9.559 21.697 6.933 1.00 30.99 167 GLN A CA 1
ATOM 808 C C . GLN A 1 114 ? -10.347 21.299 8.161 1.00 28.80 167 GLN A C 1
ATOM 809 O O . GLN A 1 114 ? -9.801 20.722 9.126 1.00 27.91 167 GLN A O 1
ATOM 815 N N . HIS A 1 115 ? -11.621 21.627 8.158 1.00 31.04 168 HIS A N 1
ATOM 816 C CA . HIS A 1 115 ? -12.445 21.341 9.303 1.00 34.79 168 HIS A CA 1
ATOM 817 C C . HIS A 1 115 ? -12.706 19.837 9.484 1.00 35.08 168 HIS A C 1
ATOM 818 O O . HIS A 1 115 ? -13.011 19.385 10.599 1.00 35.58 168 HIS A O 1
ATOM 825 N N . ASP A 1 116 ? -12.568 19.065 8.399 1.00 33.33 169 ASP A N 1
ATOM 826 C CA . ASP A 1 116 ? -12.806 17.624 8.453 1.00 32.69 169 ASP A CA 1
ATOM 827 C C . ASP A 1 116 ? -11.512 16.762 8.607 1.00 29.32 169 ASP A C 1
ATOM 828 O O . ASP A 1 116 ? -11.519 15.589 8.253 1.00 28.82 169 ASP A O 1
ATOM 833 N N . VAL A 1 117 ? -10.415 17.330 9.112 1.00 25.22 170 VAL A N 1
ATOM 834 C CA . VAL A 1 117 ? -9.188 16.507 9.304 1.00 23.01 170 VAL A CA 1
ATOM 835 C C . VAL A 1 117 ? -9.363 15.474 10.403 1.00 19.66 170 VAL A C 1
ATOM 836 O O . VAL A 1 117 ? -9.951 15.747 11.443 1.00 19.52 170 VAL A O 1
ATOM 840 N N . ALA A 1 118 ? -8.851 14.275 10.156 1.00 20.59 171 ALA A N 1
ATOM 841 C CA . ALA A 1 118 ? -8.778 13.251 11.165 1.00 19.81 171 ALA A CA 1
ATOM 842 C C . ALA A 1 118 ? -7.624 13.623 12.074 1.00 18.88 171 ALA A C 1
ATOM 843 O O . ALA A 1 118 ? -6.663 14.188 11.625 1.00 19.06 171 ALA A O 1
ATOM 845 N N . LEU A 1 119 ? -7.752 13.337 13.371 1.00 21.79 172 LEU A N 1
ATOM 846 C CA . LEU A 1 119 ? -6.665 13.605 14.362 1.00 20.66 172 LEU A CA 1
ATOM 847 C C . LEU A 1 119 ? -6.372 12.400 15.246 1.00 20.48 172 LEU A C 1
ATOM 848 O O . LEU A 1 119 ? -7.213 11.517 15.435 1.00 21.46 172 LEU A O 1
ATOM 853 N N . MET A 1 120 ? -5.156 12.373 15.773 1.00 18.64 173 MET A N 1
ATOM 854 C CA . MET A 1 120 ? -4.757 11.389 16.747 1.00 22.66 173 MET A CA 1
ATOM 855 C C . MET A 1 120 ? -3.635 11.958 17.619 1.00 20.11 173 MET A C 1
ATOM 856 O O . MET A 1 120 ? -2.704 12.614 17.116 1.00 19.72 173 MET A O 1
ATOM 861 N N . LEU A 1 121 ? -3.741 11.674 18.914 1.00 18.15 174 LEU A N 1
ATOM 862 C CA . LEU A 1 121 ? -2.780 12.072 19.907 1.00 18.63 174 LEU A CA 1
ATOM 863 C C . LEU A 1 121 ? -1.878 10.884 20.284 1.00 16.49 174 LEU A C 1
ATOM 864 O O . LEU A 1 121 ? -2.350 9.805 20.661 1.00 15.37 174 LEU A O 1
ATOM 869 N N . LEU A 1 122 ? -0.584 11.135 20.213 1.00 17.98 175 LEU A N 1
ATOM 870 C CA . LEU A 1 122 ? 0.429 10.157 20.501 1.00 19.21 175 LEU A CA 1
ATOM 871 C C . LEU A 1 122 ? 1.359 10.665 21.594 1.00 18.35 175 LEU A C 1
ATOM 872 O O . LEU A 1 122 ? 1.937 11.770 21.494 1.00 15.06 175 LEU A O 1
ATOM 877 N N . GLY A 1 123 ? 1.480 9.847 22.638 1.00 19.57 176 GLY A N 1
ATOM 878 C CA . GLY A 1 123 ? 2.435 10.057 23.726 1.00 18.93 176 GLY A CA 1
ATOM 879 C C . GLY A 1 123 ? 3.594 9.120 23.454 1.00 16.25 176 GLY A C 1
ATOM 880 O O . GLY A 1 123 ? 3.530 7.930 23.750 1.00 19.63 176 GLY A O 1
A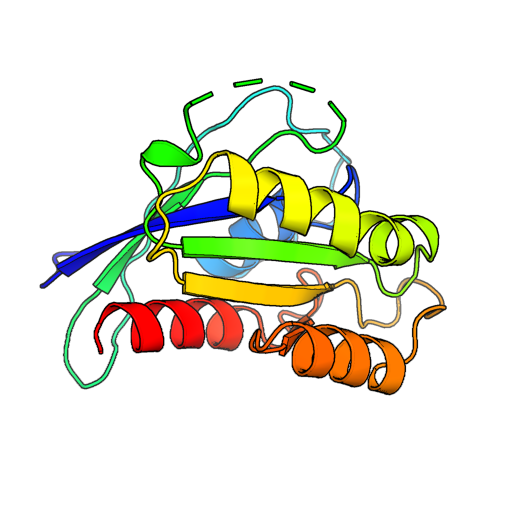TOM 881 N N . ASN A 1 124 ? 4.647 9.682 22.910 1.00 14.55 177 ASN A N 1
ATOM 882 C CA . ASN A 1 124 ? 5.786 8.939 22.425 1.00 15.71 177 ASN A CA 1
ATOM 883 C C . ASN A 1 124 ? 6.901 8.824 23.483 1.00 13.60 177 ASN A C 1
ATOM 884 O O . ASN A 1 124 ? 6.830 9.454 24.537 1.00 15.57 177 ASN A O 1
ATOM 889 N N . LYS A 1 125 ? 7.901 8.011 23.171 1.00 15.05 178 LYS A N 1
ATOM 890 C CA . LYS A 1 125 ? 9.055 7.676 24.059 1.00 17.86 178 LYS A CA 1
ATOM 891 C C . LYS A 1 125 ? 8.660 6.855 25.279 1.00 20.10 178 LYS A C 1
ATOM 892 O O . LYS A 1 125 ? 9.237 7.012 26.346 1.00 22.50 178 LYS A O 1
ATOM 898 N N . VAL A 1 126 ? 7.692 5.966 25.104 1.00 17.54 179 VAL A N 1
ATOM 899 C CA . VAL A 1 126 ? 7.294 5.032 26.198 1.00 20.37 179 VAL A CA 1
ATOM 900 C C . VAL A 1 126 ? 8.246 3.831 26.077 1.00 22.13 179 VAL A C 1
ATOM 901 O O . VAL A 1 126 ? 7.977 2.864 25.346 1.00 21.44 179 VAL A O 1
ATOM 905 N N . ASP A 1 127 ? 9.394 3.960 26.733 1.00 24.63 180 ASP A N 1
ATOM 906 C CA . ASP A 1 127 ? 10.445 2.937 26.703 1.00 27.43 180 ASP A CA 1
ATOM 907 C C . ASP A 1 127 ? 11.458 3.154 27.862 1.00 28.32 180 ASP A C 1
ATOM 908 O O . ASP A 1 127 ? 11.350 4.128 28.614 1.00 28.44 180 ASP A O 1
ATOM 913 N N . SER A 1 128 ? 12.420 2.243 27.997 1.00 32.85 181 SER A N 1
ATOM 914 C CA . SER A 1 128 ? 13.456 2.278 29.084 1.00 37.88 181 SER A CA 1
ATOM 915 C C . SER A 1 128 ? 14.327 3.545 29.165 1.00 40.07 181 SER A C 1
ATOM 916 O O . SER A 1 128 ? 14.877 3.869 30.239 1.00 40.87 181 SER A O 1
ATOM 919 N N . ALA A 1 129 ? 14.480 4.223 28.030 1.00 38.43 182 ALA A N 1
ATOM 920 C CA . ALA A 1 129 ? 15.477 5.273 27.875 1.00 39.79 182 ALA A CA 1
ATOM 921 C C . ALA A 1 129 ? 15.403 6.397 28.925 1.00 41.57 182 ALA A C 1
ATOM 922 O O . ALA A 1 129 ? 16.423 6.765 29.513 1.00 40.17 182 ALA A O 1
ATOM 924 N N . HIS A 1 130 ? 14.210 6.955 29.137 1.00 40.96 183 HIS A N 1
ATOM 925 C CA . HIS A 1 130 ? 14.042 8.066 30.074 1.00 41.09 183 HIS A CA 1
ATOM 926 C C . HIS A 1 130 ? 12.830 7.832 30.980 1.00 38.01 183 HIS A C 1
ATOM 927 O O . HIS A 1 130 ? 11.986 6.947 30.726 1.00 37.08 183 HIS A O 1
ATOM 934 N N . GLU A 1 131 ? 12.747 8.645 32.030 1.00 34.55 184 GLU A N 1
ATOM 935 C CA . GLU A 1 131 ? 11.687 8.523 32.997 1.00 31.89 184 GLU A CA 1
ATOM 936 C C . GLU A 1 131 ? 10.434 9.221 32.533 1.00 25.92 184 GLU A C 1
ATOM 937 O O . GLU A 1 131 ? 10.447 10.404 32.169 1.00 25.75 184 GLU A O 1
ATOM 939 N N . ARG A 1 132 ? 9.339 8.487 32.580 1.00 27.07 185 ARG A N 1
ATOM 940 C CA . ARG A 1 132 ? 8.035 9.044 32.262 1.00 25.53 185 ARG A CA 1
ATOM 941 C C . ARG A 1 132 ? 7.702 10.157 33.271 1.00 27.00 185 ARG A C 1
ATOM 942 O O . ARG A 1 132 ? 7.974 10.035 34.489 1.00 25.64 185 ARG A O 1
ATOM 950 N N . VAL A 1 133 ? 7.140 11.239 32.766 1.00 25.13 186 VAL A N 1
ATOM 951 C CA . VAL A 1 133 ? 6.591 12.278 33.626 1.00 27.46 186 VAL A CA 1
ATOM 952 C C . VAL A 1 133 ? 5.091 12.443 33.394 1.00 29.85 186 VAL A C 1
ATOM 953 O O . VAL A 1 133 ? 4.371 12.817 34.310 1.00 28.30 186 VAL A O 1
ATOM 957 N N . VAL A 1 134 ? 4.613 12.125 32.177 1.00 27.54 187 VAL A N 1
ATOM 958 C CA . VAL A 1 134 ? 3.187 12.127 31.892 1.00 26.39 187 VAL A CA 1
ATOM 959 C C . VAL A 1 134 ? 2.613 10.704 31.939 1.00 25.78 187 VAL A C 1
ATOM 960 O O . VAL A 1 134 ? 3.009 9.830 31.149 1.00 20.76 187 VAL A O 1
ATOM 964 N N . LYS A 1 135 ? 1.669 10.490 32.873 1.00 25.92 188 LYS A N 1
ATOM 965 C CA . LYS A 1 135 ? 0.979 9.216 33.027 1.00 26.68 188 LYS A CA 1
ATOM 966 C C . LYS A 1 135 ? 0.046 8.988 31.852 1.00 24.25 188 LYS A C 1
ATOM 967 O O . LYS A 1 135 ? -0.507 9.931 31.307 1.00 22.10 188 LYS A O 1
ATOM 973 N N . ARG A 1 136 ? -0.111 7.729 31.464 1.00 24.19 189 ARG A N 1
ATOM 974 C CA . ARG A 1 136 ? -0.981 7.382 30.348 1.00 25.85 189 ARG A CA 1
ATOM 975 C C . ARG A 1 136 ? -2.372 7.888 30.572 1.00 24.87 189 ARG A C 1
ATOM 976 O O . ARG A 1 136 ? -3.033 8.304 29.641 1.00 21.66 189 ARG A O 1
ATOM 984 N N . GLU A 1 137 ? -2.815 7.822 31.821 1.00 24.90 190 GLU A N 1
ATOM 985 C CA . GLU A 1 137 ? -4.129 8.284 32.217 1.00 24.21 190 GLU A CA 1
ATOM 986 C C . GLU A 1 137 ? -4.381 9.755 31.851 1.00 23.73 190 GLU A C 1
ATOM 987 O O . GLU A 1 137 ? -5.467 10.098 31.396 1.00 27.37 190 GLU A O 1
ATOM 989 N N . ASP A 1 138 ? -3.382 10.611 32.090 1.00 22.82 191 ASP A N 1
ATOM 990 C CA . ASP A 1 138 ? -3.462 12.050 31.784 1.00 24.36 191 ASP A CA 1
ATOM 991 C C . ASP A 1 138 ? -3.577 12.336 30.267 1.00 23.47 191 ASP A C 1
ATOM 992 O O . ASP A 1 138 ? -4.255 13.295 29.849 1.00 22.35 191 ASP A O 1
ATOM 997 N N . GLY A 1 139 ? -2.890 11.523 29.467 1.00 21.01 192 GLY A N 1
ATOM 998 C CA . GLY A 1 139 ? -3.021 11.562 28.003 1.00 20.34 192 GLY A CA 1
ATOM 999 C C . GLY A 1 139 ? -4.359 11.015 27.514 1.00 18.81 192 GLY A C 1
ATOM 1000 O O . GLY A 1 139 ? -4.920 11.540 26.576 1.00 21.32 192 GLY A O 1
ATOM 1001 N N . GLU A 1 140 ? -4.844 9.939 28.141 1.00 23.05 193 GLU A N 1
ATOM 1002 C CA . GLU A 1 140 ? -6.185 9.372 27.854 1.00 27.63 193 GLU A CA 1
ATOM 1003 C C . GLU A 1 140 ? -7.238 10.448 28.099 1.00 27.46 193 GLU A C 1
ATOM 1004 O O . GLU A 1 140 ? -8.149 10.655 27.300 1.00 25.52 193 GLU A O 1
ATOM 1010 N N . LYS A 1 141 ? -7.098 11.106 29.244 1.00 28.61 194 LYS A N 1
ATOM 1011 C CA . LYS A 1 141 ? -8.013 12.130 29.701 1.00 30.88 194 LYS A CA 1
ATOM 1012 C C . LYS A 1 141 ? -8.035 13.361 28.760 1.00 28.06 194 LYS A C 1
ATOM 1013 O O . LYS A 1 141 ? -9.114 13.844 28.407 1.00 25.28 194 LYS A O 1
ATOM 1019 N N . LEU A 1 142 ? -6.858 13.856 28.357 1.00 24.97 195 LEU A N 1
ATOM 1020 C CA . LEU A 1 142 ? -6.783 14.983 27.395 1.00 24.90 195 LEU A CA 1
ATOM 1021 C C . LEU A 1 142 ? -7.442 14.588 26.071 1.00 24.09 195 LEU A C 1
ATOM 1022 O O . LEU A 1 142 ? -8.289 15.319 25.547 1.00 25.52 195 LEU A O 1
ATOM 1027 N N . ALA A 1 143 ? -7.063 13.435 25.545 1.00 26.32 196 ALA A N 1
ATOM 1028 C CA . ALA A 1 143 ? -7.655 12.911 24.292 1.00 26.82 196 ALA A CA 1
ATOM 1029 C C . ALA A 1 143 ? -9.186 12.867 24.373 1.00 29.22 196 ALA A C 1
ATOM 1030 O O . ALA A 1 143 ? -9.880 13.320 23.454 1.00 24.16 196 ALA A O 1
ATOM 1032 N N . LYS A 1 144 ? -9.701 12.284 25.462 1.00 31.73 197 LYS A N 1
ATOM 1033 C CA . LYS A 1 144 ? -11.159 12.201 25.709 1.00 35.83 197 LYS A CA 1
ATOM 1034 C C . LYS A 1 144 ? -11.794 13.596 25.684 1.00 33.67 197 LYS A C 1
ATOM 1035 O O . LYS A 1 144 ? -12.844 13.798 25.093 1.00 34.41 197 LYS A O 1
ATOM 1041 N N . GLU A 1 145 ? -11.119 14.544 26.312 1.00 33.59 198 GLU A N 1
ATOM 1042 C CA . GLU A 1 145 ? -11.579 15.927 26.450 1.00 34.91 198 GLU A CA 1
ATOM 1043 C C . GLU A 1 145 ? -11.743 16.658 25.106 1.00 38.17 198 GLU A C 1
ATOM 1044 O O . GLU A 1 145 ? -12.563 17.578 24.989 1.00 36.26 198 GLU A O 1
ATOM 1050 N N . TYR A 1 146 ? -10.965 16.251 24.096 1.00 40.29 199 TYR A N 1
ATOM 1051 C CA . TYR A 1 146 ? -11.063 16.855 22.751 1.00 39.84 199 TYR A CA 1
ATOM 1052 C C . TYR A 1 146 ? -11.587 15.894 21.681 1.00 38.19 199 TYR A C 1
ATOM 1053 O O . TYR A 1 146 ? -11.570 16.217 20.507 1.00 41.59 199 TYR A O 1
ATOM 1062 N N . GLY A 1 147 ? -12.055 14.725 22.093 1.00 36.20 200 GLY A N 1
ATOM 1063 C CA . GLY A 1 147 ? -12.609 13.724 21.173 1.00 37.80 200 GLY A CA 1
ATOM 1064 C C . GLY A 1 147 ? -11.616 12.944 20.289 1.00 39.06 200 GLY A C 1
ATOM 1065 O O . GLY A 1 147 ? -12.037 12.143 19.437 1.00 40.86 200 GLY A O 1
ATOM 1066 N N . LEU A 1 148 ? -10.315 13.145 20.506 1.00 35.24 201 LEU A N 1
ATOM 1067 C CA . LEU A 1 148 ? -9.267 12.522 19.679 1.00 33.61 201 LEU A CA 1
ATOM 1068 C C . LEU A 1 148 ? -8.928 11.104 20.122 1.00 28.96 201 LEU A C 1
ATOM 1069 O O . LEU A 1 148 ? -8.878 10.832 21.333 1.00 28.64 201 LEU A O 1
ATOM 1074 N N . PRO A 1 149 ? -8.673 10.197 19.152 1.00 23.35 202 PRO A N 1
ATOM 1075 C CA . PRO A 1 149 ? -8.057 8.920 19.492 1.00 23.27 202 PRO A CA 1
ATOM 1076 C C . PRO A 1 149 ? -6.644 9.131 20.070 1.00 20.83 202 PRO A C 1
ATOM 1077 O O . PRO A 1 149 ? -5.957 10.125 19.741 1.00 20.65 202 PRO A O 1
ATOM 1081 N N . PHE A 1 150 ? -6.212 8.189 20.896 1.00 22.22 203 PHE A N 1
ATOM 1082 C CA . PHE A 1 150 ? -4.978 8.320 21.635 1.00 21.80 203 PHE A CA 1
ATOM 1083 C C . PHE A 1 150 ? -4.274 7.004 21.699 1.00 20.53 203 PHE A C 1
ATOM 1084 O O . PHE A 1 150 ? -4.917 5.979 21.839 1.00 19.46 203 PHE A O 1
ATOM 1092 N N . MET A 1 151 ? -2.945 7.058 21.609 1.00 20.36 204 MET A N 1
ATOM 1093 C CA . MET A 1 151 ? -2.043 5.914 21.764 1.00 20.72 204 MET A CA 1
ATOM 1094 C C . MET A 1 151 ? -0.687 6.372 22.302 1.00 19.39 204 MET A C 1
ATOM 1095 O O . MET A 1 151 ? -0.203 7.461 21.945 1.00 17.56 204 MET A O 1
ATOM 1100 N N . GLU A 1 152 ? -0.056 5.517 23.105 1.00 20.90 205 GLU A N 1
ATOM 1101 C CA . GLU A 1 152 ? 1.343 5.695 23.479 1.00 18.72 205 GLU A CA 1
ATOM 1102 C C . GLU A 1 152 ? 2.176 4.959 22.462 1.00 18.27 205 GLU A C 1
ATOM 1103 O O . GLU A 1 152 ? 1.731 3.956 21.905 1.00 20.18 205 GLU A O 1
ATOM 1109 N N . THR A 1 153 ? 3.375 5.480 22.194 1.00 16.96 206 THR A N 1
ATOM 1110 C CA . THR A 1 153 ? 4.251 4.904 21.197 1.00 15.63 206 THR A CA 1
ATOM 1111 C C . THR A 1 153 ? 5.727 4.935 21.625 1.00 14.00 206 THR A C 1
ATOM 1112 O O . THR A 1 153 ? 6.110 5.527 22.647 1.00 13.63 206 THR A O 1
ATOM 1116 N N . SER A 1 154 ? 6.527 4.278 20.822 1.00 16.41 207 SER A N 1
ATOM 1117 C CA . SER A 1 154 ? 7.979 4.359 20.892 1.00 16.06 207 SER A CA 1
ATOM 1118 C C . SER A 1 154 ? 8.584 4.082 19.527 1.00 14.06 207 SER A C 1
ATOM 1119 O O . SER A 1 154 ? 8.446 2.982 18.989 1.00 14.49 207 SER A O 1
ATOM 1122 N N . ALA A 1 155 ? 9.282 5.078 18.975 1.00 17.39 208 ALA A N 1
ATOM 1123 C CA . ALA A 1 155 ? 10.084 4.871 17.752 1.00 20.96 208 ALA A CA 1
ATOM 1124 C C . ALA A 1 155 ? 11.216 3.879 18.051 1.00 20.24 208 ALA A C 1
ATOM 1125 O O . ALA A 1 155 ? 11.603 3.072 17.202 1.00 20.26 208 ALA A O 1
ATOM 1127 N N . LYS A 1 156 ? 11.719 3.914 19.284 1.00 22.73 209 LYS A N 1
ATOM 1128 C CA . LYS A 1 156 ? 12.823 3.041 19.686 1.00 21.83 209 LYS A CA 1
ATOM 1129 C C . LYS A 1 156 ? 12.461 1.539 19.685 1.00 20.68 209 LYS A C 1
ATOM 1130 O O . LYS A 1 156 ? 13.160 0.729 19.065 1.00 19.28 209 LYS A O 1
ATOM 1136 N N . THR A 1 157 ? 11.365 1.174 20.340 1.00 19.86 210 THR A N 1
ATOM 1137 C CA . THR A 1 157 ? 10.936 -0.228 20.417 1.00 21.17 210 THR A CA 1
ATOM 1138 C C . THR A 1 157 ? 9.951 -0.600 19.321 1.00 20.90 210 THR A C 1
ATOM 1139 O O . THR A 1 157 ? 9.754 -1.785 19.036 1.00 21.88 210 THR A O 1
ATOM 1143 N N . GLY A 1 158 ? 9.339 0.397 18.681 1.00 19.34 211 GLY A N 1
ATOM 1144 C CA . GLY A 1 158 ? 8.304 0.120 17.696 1.00 18.65 211 GLY A CA 1
ATOM 1145 C C . GLY A 1 158 ? 6.912 0.073 18.318 1.00 18.02 211 GLY A C 1
ATOM 1146 O O . GLY A 1 158 ? 5.920 -0.095 17.588 1.00 17.48 211 GLY A O 1
ATOM 1147 N N . LEU A 1 159 ? 6.812 0.277 19.651 1.00 17.34 212 LEU A N 1
ATOM 1148 C CA . LEU A 1 159 ? 5.487 0.242 20.354 1.00 19.57 212 LEU A CA 1
ATOM 1149 C C . LEU A 1 159 ? 4.415 1.059 19.617 1.00 18.45 212 LEU A C 1
ATOM 11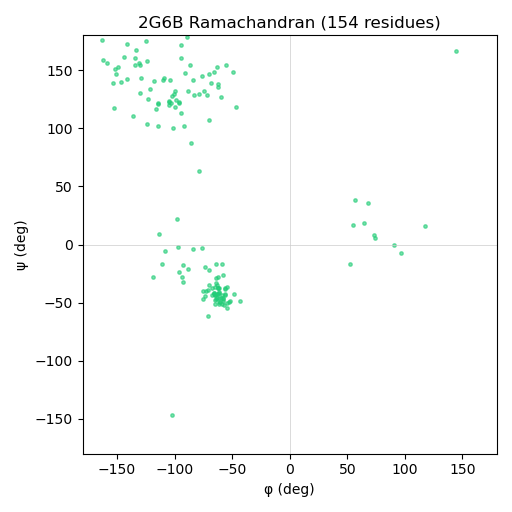50 O O . LEU A 1 159 ? 4.560 2.274 19.461 1.00 15.19 212 LEU A O 1
ATOM 1155 N N . ASN A 1 160 ? 3.363 0.367 19.179 1.00 19.81 213 ASN A N 1
ATOM 1156 C CA . ASN A 1 160 ? 2.156 0.962 18.561 1.00 21.05 213 ASN A CA 1
ATOM 1157 C C . ASN A 1 160 ? 2.377 1.865 17.344 1.00 17.56 213 ASN A C 1
ATOM 1158 O O . ASN A 1 160 ? 1.469 2.611 16.982 1.00 18.28 213 ASN A O 1
ATOM 1163 N N . VAL A 1 161 ? 3.547 1.795 16.710 1.00 18.11 214 VAL A N 1
ATOM 1164 C CA . VAL A 1 161 ? 3.869 2.677 15.565 1.00 17.26 214 VAL A CA 1
ATOM 1165 C C . VAL A 1 161 ? 3.051 2.275 14.332 1.00 18.76 214 VAL A C 1
ATOM 1166 O O . VAL A 1 161 ? 2.286 3.053 13.817 1.00 18.91 214 VAL A O 1
ATOM 1170 N N . ASP A 1 162 ? 3.242 1.052 13.859 1.00 19.82 215 ASP A N 1
ATOM 1171 C CA . ASP A 1 162 ? 2.369 0.477 12.832 1.00 22.17 215 ASP A CA 1
ATOM 1172 C C . ASP A 1 162 ? 0.879 0.638 13.152 1.00 19.36 215 ASP A C 1
ATOM 1173 O O . ASP A 1 162 ? 0.096 0.989 12.288 1.00 17.02 215 ASP A O 1
ATOM 1178 N N . LEU A 1 163 ? 0.498 0.408 14.397 1.00 15.96 216 LEU A N 1
ATOM 1179 C CA . LEU A 1 163 ? -0.910 0.441 14.779 1.00 14.49 216 LEU A CA 1
ATOM 1180 C C . LEU A 1 163 ? -1.506 1.874 14.747 1.00 15.11 216 LEU A C 1
ATOM 1181 O O . LEU A 1 163 ? -2.663 2.031 14.423 1.00 15.65 216 LEU A O 1
ATOM 1186 N N . ALA A 1 164 ? -0.702 2.885 15.098 1.00 16.16 217 ALA A N 1
ATOM 1187 C CA . ALA A 1 164 ? -1.119 4.318 15.047 1.00 16.45 217 ALA A CA 1
ATOM 1188 C C . ALA A 1 164 ? -1.391 4.763 13.600 1.00 17.64 217 ALA A C 1
ATOM 1189 O O . ALA A 1 164 ? -2.415 5.395 13.336 1.00 18.46 217 ALA A O 1
ATOM 1191 N N . PHE A 1 165 ? -0.465 4.437 12.675 1.00 15.18 218 PHE A N 1
ATOM 1192 C CA . PHE A 1 165 ? -0.644 4.767 11.240 1.00 15.12 218 PHE A CA 1
ATOM 1193 C C . PHE A 1 165 ? -1.773 3.963 10.632 1.00 18.28 218 PHE A C 1
ATOM 1194 O O . PHE A 1 165 ? -2.539 4.485 9.819 1.00 18.79 218 PHE A O 1
ATOM 1202 N N . THR A 1 166 ? -1.900 2.697 11.046 1.00 19.03 219 THR A N 1
ATOM 1203 C CA . THR A 1 166 ? -3.015 1.864 10.597 1.00 19.18 219 THR A CA 1
ATOM 1204 C C . THR A 1 166 ? -4.338 2.457 11.030 1.00 18.66 219 THR A C 1
ATOM 1205 O O . THR A 1 166 ? -5.290 2.474 10.233 1.00 20.29 219 THR A O 1
ATOM 1209 N N . ALA A 1 167 ? -4.413 2.951 12.269 1.00 19.58 220 ALA A N 1
ATOM 1210 C CA . ALA A 1 167 ? -5.680 3.482 12.823 1.00 19.00 220 ALA A CA 1
ATOM 1211 C C . ALA A 1 167 ? -6.151 4.747 12.091 1.00 21.64 220 ALA A C 1
ATOM 1212 O O . ALA A 1 167 ? -7.361 4.897 11.805 1.00 22.45 220 ALA A O 1
ATOM 1214 N N . ILE A 1 168 ? -5.204 5.648 11.787 1.00 20.47 221 ILE A N 1
ATOM 1215 C CA . ILE A 1 168 ? -5.509 6.869 11.075 1.00 20.27 221 ILE A CA 1
ATOM 1216 C C . ILE A 1 168 ? -5.927 6.558 9.639 1.00 19.68 221 ILE A C 1
ATOM 1217 O O . ILE A 1 168 ? -6.916 7.110 9.162 1.00 21.49 221 ILE A O 1
ATOM 1222 N N . ALA A 1 169 ? -5.207 5.647 8.982 1.00 19.63 222 ALA A N 1
ATOM 1223 C CA . ALA A 1 169 ? -5.570 5.168 7.637 1.00 20.57 222 ALA A CA 1
ATOM 1224 C C . ALA A 1 169 ? -6.959 4.541 7.634 1.00 19.44 222 ALA A C 1
ATOM 1225 O O . ALA A 1 169 ? -7.739 4.779 6.755 1.00 23.44 222 ALA A O 1
ATOM 1227 N N . LYS A 1 170 ? -7.241 3.736 8.643 1.00 23.41 223 LYS A N 1
ATOM 1228 C CA . LYS A 1 170 ? -8.547 3.121 8.832 1.00 25.45 223 LYS A CA 1
ATOM 1229 C C . LYS A 1 170 ? -9.671 4.168 8.988 1.00 22.12 223 LYS A C 1
ATOM 1230 O O . LYS A 1 170 ? -10.716 4.047 8.361 1.00 18.52 223 LYS A O 1
ATOM 1236 N N . GLU A 1 171 ? -9.443 5.196 9.823 1.00 24.07 224 GLU A N 1
ATOM 1237 C CA . GLU A 1 171 ? -10.420 6.249 10.023 1.00 20.99 224 GLU A CA 1
ATOM 1238 C C . GLU A 1 171 ? -10.630 7.059 8.740 1.00 20.69 224 GLU A C 1
ATOM 1239 O O . GLU A 1 171 ? -11.737 7.386 8.423 1.00 22.64 224 GLU A O 1
ATOM 1245 N N . LEU A 1 172 ? -9.546 7.395 8.032 1.00 21.52 225 LEU A N 1
ATOM 1246 C CA . LEU A 1 172 ? -9.650 8.092 6.741 1.00 21.07 225 LEU A CA 1
ATOM 1247 C C . LEU A 1 172 ? -10.434 7.231 5.717 1.00 21.14 225 LEU A C 1
ATOM 1248 O O . LEU A 1 172 ? -11.399 7.714 5.119 1.00 18.68 225 LEU A O 1
ATOM 1253 N N . LYS A 1 173 ? -10.037 5.962 5.540 1.00 24.26 226 LYS A N 1
ATOM 1254 C CA . LYS A 1 173 ? -10.742 5.047 4.587 1.00 27.89 226 LYS A CA 1
ATOM 1255 C C . LYS A 1 173 ? -12.233 5.038 4.870 1.00 29.82 226 LYS A C 1
ATOM 1256 O O . LYS A 1 173 ? -13.042 5.186 3.968 1.00 24.97 226 LYS A O 1
ATOM 1262 N N . ARG A 1 174 ? -12.585 4.863 6.139 1.00 35.82 227 ARG A N 1
ATOM 1263 C CA . ARG A 1 174 ? -13.981 4.975 6.590 1.00 38.97 227 ARG A CA 1
ATOM 1264 C C . ARG A 1 174 ? -14.250 6.437 6.948 1.00 39.99 227 ARG A C 1
ATOM 1265 O O . ARG A 1 174 ? -15.074 7.113 6.330 1.00 42.98 227 ARG A O 1
#